Protein AF-A0A7W4CHF9-F1 (afdb_monomer)

Foldseek 3Di:
DDWDWDQALNDIDIDDDPDDPDVVVVVVVVVVVVVQVVCVVVVNHQPCVVCVPDPCNVVNLVSNCVVCVVDVFDFPQVVVVVVLVVCVVVDDPVVNVVSVCCCPPPPCVVRRSPGPVRDDDD

pLDDT: mean 89.21, std 7.34, range [53.88, 97.69]

Nearest PDB structures (foldseek):
  5uf7-assembly1_A  TM=2.284E-01  e=9.977E+00  Rattus norvegicus

Radius of gyration: 18.23 Å; Cα contacts (8 Å, |Δi|>4): 92; chains: 1; bounding box: 38×30×52 Å

Secondary structure (DSSP, 8-state):
--EEEEEETTEEEEEE-SS---HHHHHHHHHHHHHHHHHHHTT---HHHH-TT-TTHHHHHHHHHHH-TT-SS-BHHHHHHHHHHHHGGGS-HHHHHHHHHHIIIIIHHHHTTSBGGG----

Structure (mmCIF, N/CA/C/O backbone):
data_AF-A0A7W4CHF9-F1
#
_entry.id   AF-A0A7W4CHF9-F1
#
loop_
_atom_site.group_PDB
_atom_site.id
_atom_site.type_symbol
_atom_site.label_atom_id
_atom_site.label_alt_id
_atom_site.label_comp_id
_atom_site.label_asym_id
_atom_site.label_entity_id
_atom_site.label_seq_id
_atom_site.pdbx_PDB_ins_code
_atom_site.Cartn_x
_atom_site.Cartn_y
_atom_site.Cartn_z
_atom_site.occupancy
_atom_site.B_iso_or_equiv
_atom_site.auth_seq_id
_atom_site.auth_comp_id
_atom_site.auth_asym_id
_atom_site.auth_atom_id
_atom_site.pdbx_PDB_model_num
ATOM 1 N N . ARG A 1 1 ? -6.460 9.966 24.726 1.00 80.88 1 ARG A N 1
ATOM 2 C CA . ARG A 1 1 ? -6.355 9.879 23.245 1.00 80.88 1 ARG A CA 1
ATOM 3 C C . ARG A 1 1 ? -6.925 8.534 22.827 1.00 80.88 1 ARG A C 1
ATOM 5 O O . ARG A 1 1 ? -6.848 7.622 23.640 1.00 80.88 1 ARG A O 1
ATOM 12 N N . ILE A 1 2 ? -7.504 8.405 21.635 1.00 88.31 2 ILE A N 1
ATOM 13 C CA . ILE A 1 2 ? -8.049 7.116 21.171 1.00 88.31 2 ILE A CA 1
ATOM 14 C C . ILE A 1 2 ? -6.924 6.319 20.500 1.00 88.31 2 ILE A C 1
ATOM 16 O O . ILE A 1 2 ? -6.132 6.904 19.756 1.00 88.31 2 ILE A O 1
ATOM 20 N N . GLN A 1 3 ? -6.840 5.019 20.777 1.00 91.00 3 GLN A N 1
ATOM 21 C CA . GLN A 1 3 ? -5.891 4.094 20.156 1.00 91.00 3 GLN A CA 1
ATOM 22 C C . GLN A 1 3 ? -6.648 2.961 19.460 1.00 91.00 3 GLN A C 1
ATOM 24 O O . GLN A 1 3 ? -7.627 2.454 20.002 1.00 91.00 3 GLN A O 1
ATOM 29 N N . PHE A 1 4 ? -6.166 2.571 18.285 1.00 92.75 4 PHE A N 1
ATOM 30 C CA . PHE A 1 4 ? -6.547 1.345 17.592 1.00 92.75 4 PHE A CA 1
ATOM 31 C C . PHE A 1 4 ? -5.503 0.272 17.908 1.00 92.75 4 PHE A C 1
ATOM 33 O O . PHE A 1 4 ? -4.320 0.592 18.022 1.00 92.75 4 PHE A O 1
ATOM 40 N N . ASP A 1 5 ? -5.917 -0.981 18.070 1.00 93.56 5 ASP A N 1
ATOM 41 C CA . ASP A 1 5 ? -5.032 -2.107 18.387 1.00 93.56 5 ASP A CA 1
ATOM 42 C C . ASP A 1 5 ? -5.469 -3.317 17.552 1.00 93.56 5 ASP A C 1
ATOM 44 O O . ASP A 1 5 ? -6.425 -4.012 17.891 1.00 93.56 5 ASP A O 1
ATOM 48 N N . LEU A 1 6 ? -4.821 -3.493 16.400 1.00 93.25 6 LEU A N 1
ATOM 49 C CA . LEU A 1 6 ? -5.147 -4.506 15.396 1.00 93.25 6 LEU A CA 1
ATOM 50 C C . LEU A 1 6 ? -4.124 -5.647 15.455 1.00 93.25 6 LEU A C 1
ATOM 52 O O . LEU A 1 6 ? -2.944 -5.410 15.715 1.00 93.25 6 LEU A O 1
ATOM 56 N N . HIS A 1 7 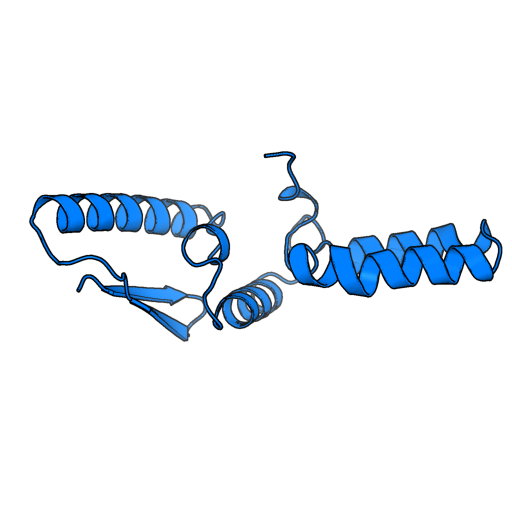? -4.549 -6.878 15.173 1.00 93.12 7 HIS A N 1
ATOM 57 C CA . HIS A 1 7 ? -3.649 -8.025 15.011 1.00 93.12 7 HIS A CA 1
ATOM 58 C C . HIS A 1 7 ? -3.788 -8.553 13.583 1.00 93.12 7 HIS A C 1
ATOM 60 O O . HIS A 1 7 ? -4.821 -9.104 13.215 1.00 93.12 7 HIS A O 1
ATOM 66 N N . LEU A 1 8 ? -2.758 -8.331 12.770 1.00 92.69 8 LEU A N 1
ATOM 67 C CA . LEU A 1 8 ? -2.751 -8.578 11.329 1.00 92.69 8 LEU A CA 1
ATOM 68 C C . LEU A 1 8 ? -1.517 -9.414 10.999 1.00 92.69 8 LEU A C 1
ATOM 70 O O . LEU A 1 8 ? -0.421 -9.107 11.459 1.00 92.69 8 LEU A O 1
ATOM 74 N N . TYR A 1 9 ? -1.695 -10.494 10.238 1.00 91.50 9 TYR A N 1
ATOM 75 C CA . TYR A 1 9 ? -0.602 -11.393 9.829 1.00 91.50 9 TYR A CA 1
ATOM 76 C C . TYR A 1 9 ? 0.261 -11.933 10.994 1.00 91.50 9 TYR A C 1
ATOM 78 O O . TYR A 1 9 ? 1.449 -12.186 10.835 1.00 91.50 9 TYR A O 1
ATOM 86 N N . GLY A 1 10 ? -0.334 -12.105 12.182 1.00 91.44 10 GLY A N 1
ATOM 87 C CA . GLY A 1 10 ? 0.373 -12.539 13.396 1.00 91.44 10 GLY A CA 1
ATOM 88 C C . GLY A 1 10 ? 1.127 -11.426 14.137 1.00 91.44 10 GLY A C 1
ATOM 89 O O . GLY A 1 10 ? 1.670 -11.679 15.209 1.00 91.44 10 GLY A O 1
ATOM 90 N N . GLN A 1 11 ? 1.124 -10.190 13.626 1.00 93.81 11 GLN A N 1
ATOM 91 C CA . GLN A 1 11 ? 1.790 -9.042 14.237 1.00 93.81 11 GLN A CA 1
ATOM 92 C C . GLN A 1 11 ? 0.795 -7.985 14.737 1.00 93.81 11 GLN A C 1
ATOM 94 O O . GLN A 1 11 ? -0.309 -7.817 14.219 1.00 93.81 11 GLN A O 1
ATOM 99 N N . ARG A 1 12 ? 1.189 -7.265 15.792 1.00 94.62 12 ARG A N 1
ATOM 100 C CA . ARG A 1 12 ? 0.357 -6.266 16.468 1.00 94.62 12 ARG A CA 1
ATOM 101 C C . ARG A 1 12 ? 0.594 -4.857 15.925 1.00 94.62 12 ARG A C 1
ATOM 103 O O . ARG A 1 12 ? 1.660 -4.272 16.114 1.00 94.62 12 ARG A O 1
ATOM 110 N N . PHE A 1 13 ? -0.448 -4.274 15.352 1.00 94.94 13 PHE A N 1
ATOM 111 C CA . PHE A 1 13 ? -0.492 -2.911 14.839 1.00 94.94 13 PHE A CA 1
ATOM 112 C C . PHE A 1 13 ? -1.328 -2.034 15.778 1.00 94.94 13 PHE A C 1
ATOM 114 O O . PHE A 1 13 ? -2.520 -1.817 15.568 1.00 94.94 13 PHE A O 1
ATOM 121 N N . ARG A 1 14 ? -0.696 -1.504 16.833 1.00 94.25 14 ARG A N 1
ATOM 122 C CA . ARG A 1 14 ? -1.287 -0.424 17.639 1.00 94.25 14 ARG A CA 1
ATOM 123 C C . ARG A 1 14 ? -0.989 0.934 17.003 1.00 94.25 14 ARG A C 1
ATOM 125 O O . ARG A 1 14 ? 0.175 1.212 16.716 1.00 94.25 14 ARG A O 1
ATOM 132 N N . GLU A 1 15 ? -2.003 1.779 16.841 1.00 93.44 15 GLU A N 1
ATOM 133 C CA . GLU A 1 15 ? -1.908 3.143 16.302 1.00 93.44 15 GLU A CA 1
ATOM 134 C C . GLU A 1 15 ? -2.649 4.165 17.168 1.00 93.44 15 GLU A C 1
ATOM 136 O O . GLU A 1 15 ? -3.658 3.858 17.803 1.00 93.44 15 GLU A O 1
ATOM 141 N N . GLY A 1 16 ? -2.132 5.394 17.227 1.00 88.38 16 GLY A N 1
ATOM 142 C CA . GLY A 1 16 ? -2.626 6.438 18.127 1.00 88.38 16 GLY A CA 1
ATOM 143 C C . GLY A 1 16 ? -3.196 7.645 17.392 1.00 88.38 16 GLY A C 1
ATOM 144 O O . GLY A 1 16 ? -2.493 8.316 16.642 1.00 88.38 16 GLY A O 1
ATOM 145 N N . THR A 1 17 ? -4.447 8.001 17.679 1.00 85.06 17 THR A N 1
ATOM 146 C CA . THR A 1 17 ? -5.035 9.250 17.174 1.00 85.06 17 THR A CA 1
ATOM 147 C C . THR A 1 17 ? -4.528 10.465 17.958 1.00 85.06 17 THR A C 1
ATOM 149 O O . THR A 1 17 ? -4.304 10.411 19.173 1.00 85.06 17 THR A O 1
ATOM 152 N N . LYS A 1 18 ? -4.419 11.616 17.282 1.00 84.19 18 LYS A N 1
ATOM 153 C CA . LYS A 1 18 ? -4.171 12.916 17.936 1.00 84.19 18 LYS A CA 1
ATOM 154 C C . LYS A 1 18 ? -5.408 13.459 18.677 1.00 84.19 18 LYS A C 1
ATOM 156 O O . LYS A 1 18 ? -5.285 14.400 19.454 1.00 84.19 18 LYS A O 1
ATOM 161 N N . GLN A 1 19 ? -6.588 12.870 18.463 1.00 83.88 19 GLN A N 1
ATOM 162 C CA . GLN A 1 19 ? -7.856 13.343 19.018 1.00 83.88 19 GLN A CA 1
ATOM 163 C C . GLN A 1 19 ? -7.992 13.063 20.527 1.00 83.88 19 GLN A C 1
ATOM 165 O O . GLN A 1 19 ? -7.549 12.032 21.053 1.00 83.88 19 GLN A O 1
ATOM 170 N N . MET A 1 20 ? -8.668 13.972 21.236 1.00 85.19 20 MET A N 1
ATOM 171 C CA . MET A 1 20 ? -9.153 13.699 22.591 1.00 85.19 20 MET A CA 1
ATOM 172 C C . MET A 1 20 ? -10.277 12.660 22.562 1.00 85.19 20 MET A C 1
ATOM 174 O O . MET A 1 20 ? -11.062 12.604 21.614 1.00 85.19 20 MET A O 1
ATOM 178 N N . ALA A 1 21 ? -10.368 11.859 23.625 1.00 86.81 21 ALA A N 1
ATOM 179 C CA . ALA A 1 21 ? -11.414 10.856 23.795 1.00 86.81 21 ALA A CA 1
ATOM 180 C C . ALA A 1 21 ? -12.712 11.519 24.292 1.00 86.81 21 ALA A C 1
ATOM 182 O O . ALA A 1 21 ? -13.062 11.427 25.463 1.00 86.81 21 ALA A O 1
ATOM 183 N N . THR A 1 22 ? -13.398 12.233 23.400 1.00 92.06 22 THR A N 1
ATOM 184 C CA . THR A 1 22 ? -14.774 12.701 23.629 1.00 92.06 22 THR A CA 1
ATOM 185 C C . THR A 1 22 ? -15.765 11.621 23.174 1.00 92.06 22 THR A C 1
ATOM 187 O O . THR A 1 22 ? -15.424 10.843 22.278 1.00 92.06 22 THR A O 1
ATOM 190 N N . PRO A 1 23 ? -17.006 11.574 23.696 1.00 91.88 23 PRO A N 1
ATOM 191 C CA . PRO A 1 23 ? -17.997 10.578 23.272 1.00 91.88 23 PRO A CA 1
ATOM 192 C C . PRO A 1 23 ? -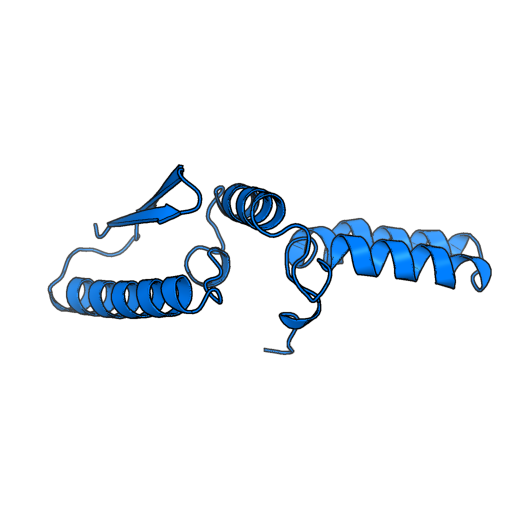18.252 10.565 21.754 1.00 91.88 23 PRO A C 1
A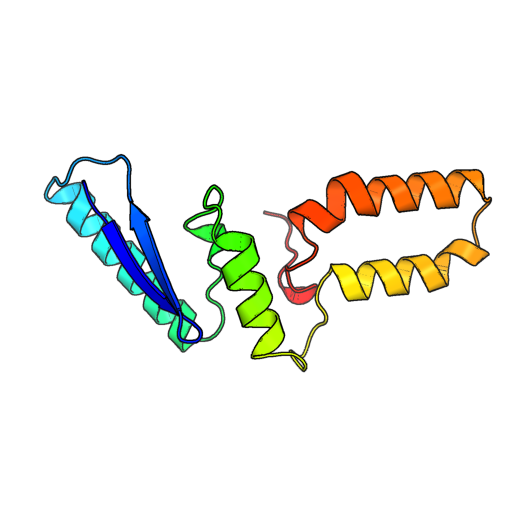TOM 194 O O . PRO A 1 23 ? -18.401 9.499 21.158 1.00 91.88 23 PRO A O 1
ATOM 197 N N . LYS A 1 24 ? -18.224 11.741 21.106 1.00 93.12 24 LYS A N 1
ATOM 198 C CA . LYS A 1 24 ? -18.344 11.883 19.644 1.00 93.12 24 LYS A CA 1
ATOM 199 C C . LYS A 1 24 ? -17.169 11.231 18.906 1.00 93.12 24 LYS A C 1
ATOM 201 O O . LYS A 1 24 ? -17.390 10.457 17.979 1.00 93.12 24 LYS A O 1
ATOM 206 N N . ASN A 1 25 ? -15.937 11.513 19.332 1.00 91.44 25 ASN A N 1
ATOM 207 C CA . ASN A 1 25 ? -14.732 10.982 18.689 1.00 91.44 25 ASN A CA 1
ATOM 208 C C . ASN A 1 25 ? -14.595 9.469 18.915 1.00 91.44 25 ASN A C 1
ATOM 210 O O . ASN A 1 25 ? -14.199 8.746 18.006 1.00 91.44 25 ASN A O 1
ATOM 214 N N . VAL A 1 26 ? -14.968 8.975 20.103 1.00 91.62 26 VAL A N 1
ATOM 215 C CA . VAL A 1 26 ? -14.995 7.536 20.413 1.00 91.62 26 VAL A CA 1
ATOM 216 C C . VAL A 1 26 ? -16.006 6.810 19.525 1.00 91.62 26 VAL A C 1
ATOM 218 O O . VAL A 1 26 ? -15.654 5.793 18.937 1.00 91.62 26 VAL A O 1
ATOM 221 N N . ARG A 1 27 ? -17.218 7.357 19.344 1.00 93.81 27 ARG A N 1
ATOM 222 C CA . ARG A 1 27 ? -18.220 6.786 18.428 1.00 93.81 27 ARG A CA 1
ATOM 223 C C . ARG A 1 27 ? -17.728 6.749 16.976 1.00 93.81 27 ARG A C 1
ATOM 225 O O . ARG A 1 27 ? -17.949 5.752 16.297 1.00 93.81 27 ARG A O 1
ATOM 232 N N . LEU A 1 28 ? -17.047 7.801 16.510 1.00 93.00 28 LEU A N 1
ATOM 233 C CA . LEU A 1 28 ? -16.447 7.818 15.172 1.00 93.00 28 LEU A CA 1
ATOM 234 C C . LEU A 1 28 ? -15.372 6.730 15.034 1.00 93.00 28 LEU A C 1
ATOM 236 O O . LEU A 1 28 ? -15.435 5.936 14.105 1.00 93.00 28 LEU A O 1
ATOM 240 N N . ALA A 1 29 ? -14.446 6.631 15.991 1.00 92.44 29 ALA A N 1
ATOM 241 C CA . ALA A 1 29 ? -13.403 5.607 15.978 1.00 92.44 29 ALA A CA 1
ATOM 242 C C . ALA A 1 29 ? -13.964 4.173 16.054 1.00 92.44 29 ALA A C 1
ATOM 244 O O . ALA A 1 29 ? -13.431 3.278 15.406 1.00 92.44 29 ALA A O 1
ATOM 245 N N . GLN A 1 30 ? -15.058 3.948 16.789 1.00 93.00 30 GLN A N 1
ATOM 246 C CA . GLN A 1 30 ? -15.773 2.666 16.799 1.00 93.00 30 GLN A CA 1
ATOM 247 C C . GLN A 1 30 ? -16.388 2.335 15.431 1.00 93.00 30 GLN A C 1
ATOM 249 O O . GLN A 1 30 ? -16.313 1.187 14.997 1.00 93.00 30 GLN A O 1
ATOM 254 N N . ALA A 1 31 ? -16.961 3.323 14.735 1.00 94.62 31 ALA A N 1
ATOM 255 C CA . ALA A 1 31 ? -17.475 3.137 13.379 1.00 94.62 31 ALA A CA 1
ATOM 256 C C . ALA A 1 31 ? -16.345 2.821 12.383 1.00 94.62 31 ALA A C 1
ATOM 258 O O . ALA A 1 31 ? -16.469 1.870 11.614 1.00 94.62 31 ALA A O 1
ATOM 259 N N . THR A 1 32 ? -15.217 3.537 12.462 1.00 94.44 32 THR A N 1
ATOM 260 C CA . THR A 1 32 ? -14.013 3.242 11.671 1.00 94.44 32 THR A CA 1
ATOM 261 C C . THR A 1 32 ? -13.495 1.828 11.945 1.00 94.44 32 THR A C 1
ATOM 263 O O . THR A 1 32 ? -13.273 1.078 11.005 1.00 94.44 32 THR A O 1
ATOM 266 N N . LEU A 1 33 ? -13.374 1.410 13.212 1.00 94.06 33 LEU A N 1
ATOM 267 C CA . LEU A 1 33 ? -12.939 0.051 13.563 1.00 94.06 33 LEU A CA 1
ATOM 268 C C . LEU A 1 33 ? -13.893 -1.027 13.019 1.00 94.06 33 LEU A C 1
ATOM 270 O O . LEU A 1 33 ? -13.443 -2.083 12.582 1.00 94.06 33 LEU A O 1
ATOM 274 N N . LYS A 1 34 ? -15.206 -0.762 13.006 1.00 95.62 34 LYS A N 1
ATOM 275 C CA . LYS A 1 34 ? -16.190 -1.667 12.396 1.00 95.62 34 LYS A CA 1
ATOM 276 C C . LYS A 1 34 ? -15.970 -1.809 10.883 1.00 95.62 34 LYS A C 1
ATOM 278 O O . LYS A 1 34 ? -16.085 -2.920 10.376 1.00 95.62 34 LYS A O 1
ATOM 283 N N . GLN A 1 35 ? -15.653 -0.716 10.187 1.00 95.69 35 GLN A N 1
ATOM 284 C CA . GLN A 1 35 ? -15.325 -0.741 8.760 1.00 95.69 35 GLN A CA 1
ATOM 285 C C . GLN A 1 35 ? -14.024 -1.519 8.501 1.00 95.69 35 GLN A C 1
ATOM 287 O O . GLN A 1 35 ? -14.037 -2.449 7.700 1.00 95.69 35 GLN A O 1
ATOM 292 N N . MET A 1 36 ? -12.955 -1.221 9.252 1.00 94.69 36 MET A N 1
ATOM 293 C CA . MET A 1 36 ? -11.676 -1.943 9.176 1.00 94.69 36 MET A CA 1
ATOM 294 C C . MET A 1 36 ? -11.877 -3.458 9.309 1.00 94.69 36 MET A C 1
ATOM 296 O O . MET A 1 36 ? -11.374 -4.215 8.488 1.00 94.69 36 MET A O 1
ATOM 300 N N . ASN A 1 37 ? -12.640 -3.909 10.313 1.00 93.56 37 ASN A N 1
ATOM 301 C CA . ASN A 1 37 ? -12.904 -5.336 10.524 1.00 93.56 37 ASN A CA 1
ATOM 302 C C . ASN A 1 37 ? -13.642 -5.973 9.335 1.00 93.56 37 ASN A C 1
ATOM 304 O O . ASN A 1 37 ? -13.239 -7.038 8.884 1.00 93.56 37 ASN A O 1
ATOM 308 N N . ALA A 1 38 ? -14.662 -5.307 8.783 1.00 93.75 38 ALA A N 1
ATOM 309 C CA . ALA A 1 38 ? -15.383 -5.818 7.616 1.00 93.75 38 ALA A CA 1
ATOM 310 C C . ALA A 1 38 ? -14.472 -5.951 6.379 1.00 93.75 38 ALA A C 1
ATOM 312 O O . ALA A 1 38 ? -14.554 -6.934 5.651 1.00 93.75 38 ALA A O 1
ATOM 313 N N . GLU A 1 39 ? -13.568 -4.997 6.156 1.00 90.62 39 GLU A N 1
ATOM 314 C CA . GLU A 1 39 ? -12.582 -5.066 5.070 1.00 90.62 39 GLU A CA 1
ATOM 315 C C . GLU A 1 39 ? -11.498 -6.130 5.321 1.00 90.62 39 GLU A C 1
ATOM 317 O O . GLU A 1 39 ? -10.978 -6.714 4.369 1.00 90.62 39 GLU A O 1
ATOM 322 N N . ILE A 1 40 ? -11.150 -6.405 6.586 1.00 90.94 40 ILE A N 1
ATOM 323 C CA . ILE A 1 40 ? -10.231 -7.492 6.963 1.00 90.94 40 ILE A CA 1
ATOM 324 C C . ILE A 1 40 ? -10.880 -8.844 6.647 1.00 90.94 40 ILE A C 1
ATOM 326 O O . ILE A 1 40 ? -10.241 -9.682 6.010 1.00 90.94 40 ILE A O 1
ATOM 330 N N . ASP A 1 41 ? -12.149 -9.027 7.025 1.00 88.88 41 ASP A N 1
ATOM 331 C CA . ASP A 1 41 ? -12.926 -10.243 6.759 1.00 88.88 41 ASP A CA 1
ATOM 332 C C . ASP A 1 41 ? -13.128 -10.477 5.248 1.00 88.88 41 ASP A C 1
ATOM 334 O O . ASP A 1 41 ? -13.059 -11.612 4.777 1.00 88.88 41 ASP A O 1
ATOM 338 N N . LEU A 1 42 ? -13.314 -9.403 4.469 1.00 86.31 42 LEU A N 1
ATOM 339 C CA . LEU A 1 42 ? -13.406 -9.442 3.001 1.00 86.31 42 LEU A CA 1
ATOM 340 C C . LEU A 1 42 ? -12.043 -9.572 2.291 1.00 86.31 42 LEU A C 1
ATOM 342 O O . LEU A 1 42 ? -12.003 -9.766 1.076 1.00 86.31 42 LEU A O 1
ATOM 346 N N . GLY A 1 43 ? -10.920 -9.457 3.008 1.00 82.69 43 GLY A N 1
ATOM 347 C CA . GLY A 1 43 ? -9.571 -9.502 2.426 1.00 82.69 43 GLY A CA 1
ATOM 348 C C . GLY A 1 43 ? -9.191 -8.281 1.572 1.00 82.69 43 GLY A C 1
ATOM 349 O O . GLY A 1 43 ? -8.213 -8.346 0.818 1.00 82.69 43 GLY A O 1
ATOM 350 N N . THR A 1 44 ? -9.945 -7.183 1.688 1.00 83.19 44 THR A N 1
ATOM 351 C CA . THR A 1 44 ? -9.750 -5.913 0.964 1.00 83.19 44 THR A CA 1
ATOM 352 C C . THR A 1 44 ? -9.081 -4.828 1.807 1.00 83.19 44 THR A C 1
ATOM 354 O O . THR A 1 44 ? -8.737 -3.781 1.271 1.00 83.19 44 THR A O 1
ATOM 357 N N . PHE A 1 45 ? -8.894 -5.047 3.112 1.00 90.00 45 PHE A N 1
ATOM 358 C CA . PHE A 1 45 ? -8.294 -4.063 4.015 1.00 90.00 45 PHE A CA 1
ATOM 359 C C . PHE A 1 45 ? -6.882 -3.653 3.588 1.00 90.00 45 PHE A C 1
ATOM 361 O O . PHE A 1 45 ? -5.985 -4.494 3.468 1.00 90.00 45 PHE A O 1
ATOM 368 N N . GLN A 1 46 ? -6.675 -2.342 3.458 1.00 87.44 46 GLN A N 1
ATOM 369 C CA . GLN A 1 46 ? -5.377 -1.735 3.197 1.00 87.44 46 GLN A CA 1
ATOM 370 C C . GLN A 1 46 ? -4.996 -0.785 4.338 1.00 87.44 46 GLN A C 1
ATOM 372 O O . GLN A 1 46 ? -5.657 0.212 4.622 1.00 87.44 46 GLN A O 1
ATOM 377 N N . TYR A 1 47 ? -3.896 -1.099 5.025 1.00 91.94 47 TYR A N 1
ATOM 378 C CA . TYR A 1 47 ? -3.476 -0.376 6.231 1.00 91.94 47 TYR A CA 1
ATOM 379 C C . TYR A 1 47 ? -3.123 1.097 5.967 1.00 91.94 47 TYR A C 1
ATOM 381 O O . TYR A 1 47 ? -3.348 1.958 6.825 1.00 91.94 47 TYR A O 1
ATOM 389 N N . ARG A 1 48 ? -2.593 1.385 4.770 1.00 89.00 48 ARG A N 1
ATOM 390 C CA . ARG A 1 48 ? -2.198 2.732 4.339 1.00 89.00 48 ARG A CA 1
ATOM 391 C C . ARG A 1 48 ? -3.382 3.699 4.255 1.00 89.00 48 ARG A C 1
ATOM 393 O O . ARG A 1 48 ? -3.195 4.877 4.523 1.00 89.00 48 ARG A O 1
ATOM 400 N N . ASP A 1 49 ? -4.591 3.213 3.988 1.00 87.38 49 ASP A N 1
ATOM 401 C CA . ASP A 1 49 ? -5.776 4.059 3.787 1.00 87.38 49 ASP A CA 1
ATOM 402 C C . ASP A 1 49 ? -6.232 4.704 5.109 1.00 87.38 49 ASP A C 1
ATOM 404 O O . ASP A 1 49 ? -6.686 5.849 5.150 1.00 87.38 49 ASP A O 1
ATOM 408 N N . TYR A 1 50 ? -6.031 3.995 6.223 1.00 91.19 50 TYR A N 1
ATOM 409 C CA . TYR A 1 50 ? -6.353 4.465 7.573 1.00 91.19 50 TYR A CA 1
ATOM 410 C C . TYR A 1 50 ? -5.173 5.129 8.286 1.00 91.19 50 TYR A C 1
ATOM 412 O O . TYR A 1 50 ? -5.362 6.040 9.098 1.00 91.19 50 TYR A O 1
ATOM 420 N N . PHE A 1 51 ? -3.950 4.667 8.012 1.00 91.38 51 PHE A N 1
ATOM 421 C CA . PHE A 1 51 ? -2.735 5.106 8.698 1.00 91.38 51 PHE A CA 1
ATOM 422 C C . PHE A 1 51 ? -1.610 5.492 7.714 1.00 91.38 51 PHE A C 1
ATOM 424 O O . PHE A 1 51 ? -0.487 5.008 7.866 1.00 91.38 51 PHE A O 1
ATOM 431 N N . PRO A 1 52 ? -1.847 6.410 6.752 1.00 86.75 52 PRO A N 1
ATOM 432 C CA . PRO A 1 52 ? -0.925 6.671 5.634 1.00 86.75 52 PRO A CA 1
ATOM 433 C C . PRO A 1 52 ? 0.447 7.203 6.065 1.00 86.75 52 PRO A C 1
ATOM 435 O O . PRO A 1 52 ? 1.429 7.060 5.351 1.00 86.75 52 PRO A O 1
ATOM 438 N N . ASN A 1 53 ? 0.526 7.809 7.252 1.00 86.88 53 ASN A N 1
ATOM 439 C CA . ASN A 1 53 ? 1.761 8.351 7.822 1.00 86.88 53 ASN A CA 1
ATOM 440 C C . ASN A 1 53 ? 2.414 7.409 8.858 1.00 86.88 53 ASN A C 1
ATOM 442 O O . ASN A 1 53 ? 3.295 7.837 9.608 1.00 86.88 53 ASN A O 1
ATOM 446 N N . SER A 1 54 ? 1.953 6.158 8.983 1.00 90.25 54 SER A N 1
ATOM 447 C CA . SER A 1 54 ? 2.550 5.194 9.912 1.00 90.25 54 SER A CA 1
ATOM 448 C C . SER A 1 54 ? 3.784 4.535 9.305 1.00 90.25 54 SER A C 1
ATOM 450 O O . SER A 1 54 ? 3.741 3.983 8.212 1.00 90.25 54 SER A O 1
ATOM 452 N N . LYS A 1 55 ? 4.861 4.454 10.094 1.00 89.75 55 LYS A N 1
ATOM 453 C CA . LYS A 1 55 ? 6.067 3.671 9.763 1.00 89.75 55 LYS A CA 1
ATOM 454 C C . LYS A 1 55 ? 5.816 2.154 9.665 1.00 89.75 55 LYS A C 1
ATOM 456 O O . LYS A 1 55 ? 6.756 1.400 9.449 1.00 89.75 55 LYS A O 1
ATOM 461 N N . LYS A 1 56 ? 4.583 1.692 9.907 1.00 92.44 56 LYS A N 1
ATOM 462 C CA . LYS A 1 56 ? 4.178 0.285 9.794 1.00 92.44 56 LYS A CA 1
ATOM 463 C C . LYS A 1 56 ? 3.482 -0.048 8.468 1.00 92.44 56 LYS A C 1
ATOM 465 O O . LYS A 1 56 ? 3.078 -1.194 8.310 1.00 92.44 56 LYS A O 1
ATOM 470 N N . VAL A 1 57 ? 3.339 0.905 7.539 1.00 88.94 57 VAL A N 1
ATOM 471 C CA . VAL A 1 57 ? 2.790 0.638 6.194 1.00 88.94 57 VAL A CA 1
ATOM 472 C C . VAL A 1 57 ? 3.636 -0.420 5.478 1.00 88.94 57 VAL A C 1
ATOM 474 O O . VAL A 1 57 ? 3.128 -1.508 5.220 1.00 88.94 57 VAL A O 1
ATOM 477 N N . ASP A 1 58 ? 4.942 -0.187 5.325 1.00 86.56 58 ASP A N 1
ATOM 478 C CA . ASP A 1 58 ? 5.893 -1.121 4.696 1.00 86.56 58 ASP A CA 1
ATOM 479 C C . ASP A 1 58 ? 5.882 -2.519 5.354 1.00 86.56 58 ASP A C 1
ATOM 481 O O . ASP A 1 58 ? 6.045 -3.557 4.706 1.00 86.56 58 ASP A O 1
ATOM 485 N N . LEU A 1 59 ? 5.666 -2.557 6.673 1.00 91.44 59 LEU A N 1
ATOM 486 C CA . LEU A 1 59 ? 5.568 -3.789 7.456 1.00 91.44 59 LEU A CA 1
ATOM 487 C C . LEU A 1 59 ? 4.273 -4.557 7.156 1.00 91.44 59 LEU A C 1
ATOM 489 O O . LEU A 1 59 ? 4.308 -5.766 6.954 1.00 91.44 59 LEU A O 1
ATOM 493 N N . PHE A 1 60 ? 3.128 -3.874 7.109 1.00 92.06 60 PHE A N 1
ATOM 494 C CA . PHE A 1 60 ? 1.863 -4.494 6.710 1.00 92.06 60 PHE A CA 1
ATOM 495 C C . PHE A 1 60 ? 1.942 -5.036 5.277 1.00 92.06 60 PHE A C 1
ATOM 497 O O . PHE A 1 60 ? 1.514 -6.157 5.013 1.00 92.06 60 PHE A O 1
ATOM 504 N N . GLU A 1 61 ? 2.524 -4.258 4.371 1.00 87.06 61 GLU A N 1
ATOM 505 C CA . GLU A 1 61 ? 2.658 -4.584 2.953 1.00 87.06 61 GLU A CA 1
ATOM 506 C C . GLU A 1 61 ? 3.570 -5.790 2.698 1.00 87.06 61 GLU A C 1
ATOM 508 O O . GLU A 1 61 ? 3.203 -6.705 1.958 1.00 87.06 61 GLU A O 1
ATOM 513 N N . SER A 1 62 ? 4.731 -5.845 3.355 1.00 86.81 62 SER A N 1
ATOM 514 C CA . SER A 1 62 ? 5.639 -6.997 3.267 1.00 86.81 62 SER A CA 1
ATOM 515 C C . SER A 1 62 ? 5.008 -8.282 3.819 1.00 86.81 62 SER A C 1
ATOM 517 O O . SER A 1 62 ? 5.119 -9.335 3.189 1.00 86.81 62 SER A O 1
ATOM 519 N N . LEU A 1 63 ? 4.269 -8.201 4.931 1.00 91.06 63 LEU A N 1
ATOM 520 C CA . LEU A 1 63 ? 3.513 -9.333 5.483 1.00 91.06 63 LEU A CA 1
ATOM 521 C C . LEU A 1 63 ? 2.340 -9.760 4.582 1.00 91.06 63 LEU A C 1
ATOM 523 O O . LEU A 1 63 ? 2.098 -10.957 4.417 1.00 91.06 63 LEU A O 1
ATOM 527 N N . GLN A 1 64 ? 1.633 -8.808 3.961 1.00 87.06 64 GLN A N 1
ATOM 528 C CA . GLN A 1 64 ? 0.579 -9.090 2.982 1.00 87.06 64 GLN A CA 1
ATOM 529 C C . GLN A 1 64 ? 1.153 -9.845 1.774 1.00 87.06 64 GLN A C 1
ATOM 531 O O . GLN A 1 64 ? 0.598 -10.873 1.382 1.00 87.06 64 GLN A O 1
ATOM 536 N N . ARG A 1 65 ? 2.291 -9.386 1.235 1.00 83.06 65 ARG A N 1
ATOM 537 C CA . ARG A 1 65 ? 3.013 -10.041 0.133 1.00 83.06 65 ARG A CA 1
ATOM 538 C C . ARG A 1 65 ? 3.501 -11.442 0.505 1.00 83.06 65 ARG A C 1
ATOM 540 O O . ARG A 1 65 ? 3.381 -12.352 -0.306 1.00 83.06 65 ARG A O 1
ATOM 547 N N . GLN A 1 66 ? 4.001 -11.635 1.727 1.00 86.44 66 GLN A N 1
ATOM 548 C CA . GLN A 1 66 ? 4.427 -12.953 2.209 1.00 86.44 66 GLN A CA 1
ATOM 549 C C . GLN A 1 66 ? 3.250 -13.930 2.360 1.00 86.44 66 GLN A C 1
ATOM 551 O O . GLN A 1 66 ? 3.402 -15.113 2.065 1.00 86.44 66 GLN A O 1
ATOM 556 N N . LYS A 1 67 ? 2.085 -13.461 2.828 1.00 84.88 67 LYS A N 1
ATOM 557 C CA . LYS A 1 67 ? 0.907 -14.320 3.031 1.00 84.88 67 LYS A CA 1
ATOM 558 C C . LYS A 1 67 ? 0.159 -14.637 1.732 1.00 84.88 67 LYS A C 1
ATOM 560 O O . LYS A 1 67 ? -0.441 -15.704 1.632 1.00 84.88 67 LYS A O 1
ATOM 565 N N . TYR A 1 68 ? 0.183 -13.725 0.763 1.00 80.31 68 TYR A N 1
ATOM 566 C CA . TYR A 1 68 ? -0.511 -13.864 -0.518 1.00 80.31 68 TYR A CA 1
ATOM 567 C C . TYR A 1 68 ? 0.457 -13.641 -1.694 1.00 80.31 68 TYR A C 1
ATOM 569 O O . TYR A 1 68 ? 0.312 -12.652 -2.415 1.00 80.31 68 TYR A O 1
ATOM 577 N N . PRO A 1 69 ? 1.448 -14.534 -1.901 1.00 70.62 69 PRO A N 1
ATOM 578 C CA . PRO A 1 69 ? 2.385 -14.419 -3.018 1.00 70.62 69 PRO A CA 1
ATOM 579 C C . PRO A 1 69 ? 1.673 -14.585 -4.369 1.00 70.62 69 PRO A C 1
ATOM 581 O O . PRO A 1 69 ? 1.954 -13.846 -5.307 1.00 70.62 69 PRO A O 1
ATOM 584 N N . ASP A 1 70 ? 0.684 -15.481 -4.428 1.00 64.69 70 ASP A N 1
ATOM 585 C CA . ASP A 1 70 ? -0.092 -15.820 -5.627 1.00 64.69 70 ASP A CA 1
ATOM 586 C C . ASP A 1 70 ? -1.394 -14.997 -5.744 1.00 64.69 70 ASP A C 1
ATOM 588 O O . ASP A 1 70 ? -2.410 -15.478 -6.254 1.00 64.69 70 ASP A O 1
ATOM 592 N N . ARG A 1 71 ? -1.418 -13.760 -5.216 1.00 68.50 71 ARG A N 1
ATOM 593 C CA . ARG A 1 71 ? -2.587 -12.868 -5.349 1.00 68.50 71 ARG A CA 1
ATOM 594 C C . ARG A 1 71 ? -2.843 -12.659 -6.853 1.00 68.50 71 ARG A C 1
ATOM 596 O O . ARG A 1 71 ? -1.909 -12.429 -7.613 1.00 68.50 71 ARG A O 1
ATOM 603 N N . LEU A 1 72 ? -4.108 -12.765 -7.283 1.00 64.50 72 LEU A N 1
ATOM 604 C CA . LEU A 1 72 ? -4.501 -12.906 -8.703 1.00 64.50 72 LEU A CA 1
ATOM 605 C C . LEU A 1 72 ? -3.958 -11.798 -9.633 1.00 64.50 72 LEU A C 1
ATOM 607 O O . LEU A 1 72 ? -3.855 -11.986 -10.844 1.00 64.50 72 LEU A O 1
ATOM 611 N N . TYR A 1 73 ? -3.626 -10.645 -9.056 1.00 73.94 73 TYR A N 1
ATOM 612 C CA . TYR A 1 73 ? -2.985 -9.523 -9.722 1.00 73.94 73 TYR A CA 1
ATOM 613 C C . TYR A 1 73 ? -1.602 -9.294 -9.103 1.00 73.94 73 TYR A C 1
ATOM 615 O O . TYR A 1 73 ? -1.484 -9.343 -7.877 1.00 73.94 73 TYR A O 1
ATOM 623 N N . PRO A 1 74 ? -0.565 -9.006 -9.908 1.00 82.50 74 PRO A N 1
ATOM 624 C CA . PRO A 1 74 ? 0.759 -8.702 -9.385 1.00 82.50 74 PRO A CA 1
ATOM 625 C C . PRO A 1 74 ? 0.761 -7.383 -8.602 1.00 82.50 74 PRO A C 1
ATOM 627 O O . PRO A 1 74 ? -0.059 -6.485 -8.837 1.00 82.50 74 PRO A O 1
ATOM 630 N N . PHE A 1 75 ? 1.748 -7.236 -7.721 1.00 84.81 75 PHE A N 1
ATOM 631 C CA . PHE A 1 75 ? 2.109 -5.937 -7.165 1.00 84.81 75 PHE A CA 1
ATOM 632 C C . PHE A 1 75 ? 2.632 -5.010 -8.270 1.00 84.81 75 PHE A C 1
ATOM 634 O O . PHE A 1 75 ? 3.231 -5.453 -9.258 1.00 84.81 75 PHE A O 1
ATOM 641 N N . PHE A 1 76 ? 2.402 -3.706 -8.113 1.00 89.94 76 PHE A N 1
ATOM 642 C CA . PHE A 1 76 ? 2.796 -2.708 -9.104 1.00 89.94 76 PHE A CA 1
ATOM 643 C C . PHE A 1 76 ? 4.304 -2.723 -9.365 1.00 89.94 76 PHE A C 1
ATOM 645 O O . PHE A 1 76 ? 4.715 -2.539 -10.507 1.00 89.94 76 PHE A O 1
ATOM 652 N N . ASN A 1 77 ? 5.140 -2.977 -8.350 1.00 89.00 77 ASN A N 1
ATOM 653 C CA . ASN A 1 77 ? 6.589 -3.078 -8.538 1.00 89.00 77 ASN A CA 1
ATOM 654 C C . ASN A 1 77 ? 6.981 -4.197 -9.516 1.00 89.00 77 ASN A C 1
ATOM 656 O O . ASN A 1 77 ? 7.746 -3.946 -10.448 1.00 89.00 77 ASN A O 1
ATOM 660 N N . ASP A 1 78 ? 6.438 -5.398 -9.354 1.00 87.75 78 ASP A N 1
ATOM 661 C CA . ASP A 1 78 ? 6.737 -6.549 -10.204 1.00 87.75 78 ASP A CA 1
ATOM 662 C C . ASP A 1 78 ? 6.229 -6.312 -11.633 1.00 87.75 78 ASP A C 1
ATOM 664 O O . ASP A 1 78 ? 6.956 -6.533 -12.606 1.00 87.75 78 ASP A O 1
ATOM 668 N N . PHE A 1 79 ? 5.008 -5.785 -11.764 1.00 91.50 79 PHE A N 1
ATOM 669 C CA . PHE A 1 79 ? 4.412 -5.434 -13.052 1.00 91.50 79 PHE A CA 1
ATOM 670 C C . PHE A 1 79 ? 5.201 -4.340 -13.783 1.00 91.50 79 PHE A C 1
ATOM 672 O O . PHE A 1 79 ? 5.549 -4.504 -14.953 1.00 91.50 79 PHE A O 1
ATOM 679 N N . ALA A 1 80 ? 5.519 -3.237 -13.103 1.00 94.31 80 ALA A N 1
ATOM 680 C CA . ALA A 1 80 ? 6.184 -2.085 -13.699 1.00 94.31 80 AL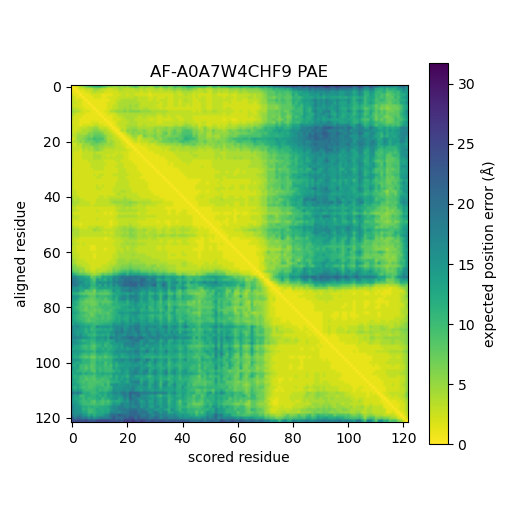A A CA 1
ATOM 681 C C . ALA A 1 80 ? 7.634 -2.395 -14.101 1.00 94.31 80 ALA A C 1
ATOM 683 O O . ALA A 1 80 ? 8.075 -1.957 -15.164 1.00 94.31 80 ALA A O 1
ATOM 684 N N . ASN A 1 81 ? 8.359 -3.200 -13.313 1.00 94.25 81 ASN A N 1
ATOM 685 C CA . ASN A 1 81 ? 9.687 -3.682 -13.699 1.00 94.25 81 ASN A CA 1
ATOM 686 C C . ASN A 1 81 ? 9.612 -4.597 -14.934 1.00 94.25 81 ASN A C 1
ATOM 688 O O . ASN A 1 81 ? 10.360 -4.385 -15.886 1.00 94.25 81 ASN A O 1
ATOM 692 N N . GLN A 1 82 ? 8.680 -5.557 -14.979 1.00 93.88 82 GLN A N 1
ATOM 693 C CA . GLN A 1 82 ? 8.499 -6.404 -16.167 1.00 93.88 82 GLN A CA 1
ATOM 694 C C . GLN A 1 82 ? 8.081 -5.605 -17.409 1.00 93.88 82 GLN A C 1
ATOM 696 O O . GLN A 1 82 ? 8.547 -5.894 -18.510 1.00 93.88 82 GLN A O 1
ATOM 701 N N . TRP A 1 83 ? 7.214 -4.604 -17.255 1.00 95.81 83 TRP A N 1
ATOM 702 C CA . TRP A 1 83 ? 6.822 -3.704 -18.339 1.00 95.81 83 TRP A CA 1
ATOM 703 C C . TRP A 1 83 ? 8.017 -2.892 -18.854 1.00 95.81 83 TRP A C 1
ATOM 705 O O . TRP A 1 83 ? 8.252 -2.864 -20.062 1.00 95.81 83 TRP A O 1
ATOM 715 N N . TYR A 1 84 ? 8.817 -2.311 -17.954 1.00 96.81 84 TYR A N 1
ATOM 716 C CA . TYR A 1 84 ? 10.033 -1.576 -18.305 1.00 96.81 84 TYR A CA 1
ATOM 717 C C . TYR A 1 84 ? 11.021 -2.457 -19.082 1.00 96.81 84 TYR A C 1
ATOM 719 O O . TYR A 1 84 ? 11.494 -2.062 -20.145 1.00 96.81 84 TYR A O 1
ATOM 727 N N . GLU A 1 85 ? 11.278 -3.680 -18.609 1.00 97.00 85 GLU A N 1
ATOM 728 C CA . GLU A 1 85 ? 12.180 -4.628 -19.272 1.00 97.00 85 GLU A CA 1
ATOM 729 C C . GLU A 1 85 ? 11.712 -5.012 -20.685 1.00 97.00 85 GLU A C 1
ATOM 731 O O . GLU A 1 85 ? 12.540 -5.158 -21.584 1.00 97.00 85 GLU A O 1
ATOM 736 N N . ARG A 1 86 ? 10.394 -5.112 -20.911 1.00 96.31 86 ARG A N 1
ATOM 737 C CA . ARG A 1 86 ? 9.808 -5.364 -22.241 1.00 96.31 86 ARG A CA 1
ATOM 738 C C . ARG A 1 86 ? 9.881 -4.142 -23.161 1.00 96.31 86 ARG A C 1
ATOM 740 O O . ARG A 1 86 ? 10.022 -4.309 -24.368 1.00 96.31 86 ARG A O 1
ATOM 747 N N . GLN A 1 87 ? 9.763 -2.928 -22.621 1.00 96.75 87 GLN A N 1
ATOM 748 C CA . GLN A 1 87 ? 9.694 -1.699 -23.421 1.00 96.75 87 GLN A CA 1
ATOM 749 C C . GLN A 1 87 ? 11.048 -1.029 -23.673 1.00 96.75 87 GLN A C 1
ATOM 751 O O . GLN A 1 87 ? 11.206 -0.373 -24.701 1.00 96.75 87 GLN A O 1
ATOM 756 N N . LYS A 1 88 ? 12.051 -1.214 -22.802 1.00 94.88 88 LYS A N 1
ATOM 757 C CA . LYS A 1 88 ? 13.346 -0.516 -22.907 1.00 94.88 88 LYS A CA 1
ATOM 758 C C . LYS A 1 88 ? 14.066 -0.734 -24.242 1.00 94.88 88 LYS A C 1
ATOM 760 O O . LYS A 1 88 ? 14.728 0.182 -24.720 1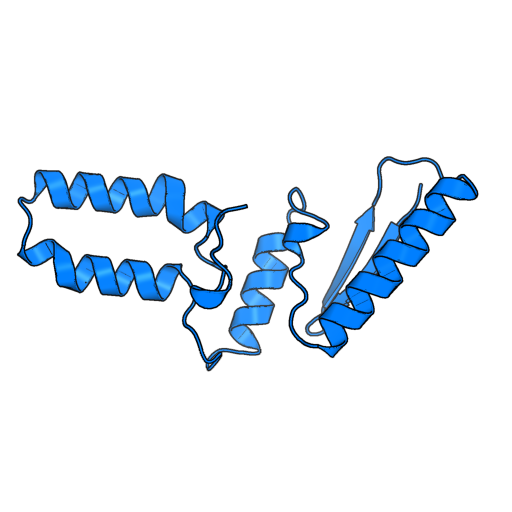.00 94.88 88 LYS A O 1
ATOM 765 N N . GLY A 1 89 ? 13.893 -1.898 -24.875 1.00 94.62 89 GLY A N 1
ATOM 766 C CA . GLY A 1 89 ? 14.459 -2.197 -26.198 1.00 94.62 89 GLY A CA 1
ATOM 767 C C . GLY A 1 89 ? 13.949 -1.276 -27.315 1.00 94.62 89 GLY A C 1
ATOM 768 O O . GLY A 1 89 ? 14.663 -1.043 -28.285 1.00 94.62 89 GLY A O 1
ATOM 769 N N . ASN A 1 90 ? 12.764 -0.683 -27.145 1.00 96.25 90 ASN A N 1
ATOM 770 C CA . ASN A 1 90 ? 12.160 0.262 -28.088 1.00 96.25 90 ASN A CA 1
ATOM 771 C C . ASN A 1 90 ? 12.674 1.705 -27.898 1.00 96.25 90 ASN A C 1
ATOM 773 O O . ASN A 1 90 ? 12.256 2.615 -28.616 1.00 96.25 90 ASN A O 1
ATOM 777 N N . TRP A 1 91 ? 13.538 1.950 -26.907 1.00 97.69 91 TRP A N 1
ATOM 778 C CA . TRP A 1 91 ? 13.905 3.288 -26.444 1.00 97.69 91 TRP A CA 1
ATOM 779 C C . TRP A 1 91 ? 15.404 3.568 -26.557 1.00 97.69 91 TRP A C 1
ATOM 781 O O . TRP A 1 91 ? 16.247 2.710 -26.299 1.00 97.69 91 TRP A O 1
ATOM 791 N N . LYS A 1 92 ? 15.752 4.829 -26.843 1.00 96.88 92 LYS A N 1
ATOM 792 C CA . LYS A 1 92 ? 17.132 5.324 -26.710 1.00 96.88 92 LYS A CA 1
ATOM 793 C C . LYS A 1 92 ? 17.572 5.258 -25.243 1.00 96.88 92 LYS A C 1
ATOM 795 O O . LYS A 1 92 ? 16.781 5.576 -24.358 1.00 96.88 92 LYS A O 1
ATOM 800 N N . SER A 1 93 ? 18.846 4.941 -25.000 1.00 95.25 93 SER A N 1
ATOM 801 C CA . SER A 1 93 ? 19.437 4.799 -23.653 1.00 95.25 93 SER A CA 1
ATOM 802 C C . SER A 1 93 ? 19.121 5.971 -22.703 1.00 95.25 93 SER A C 1
ATOM 804 O O . SER A 1 93 ? 18.732 5.755 -21.557 1.00 95.25 93 SER A O 1
ATOM 806 N N . SER A 1 94 ? 19.156 7.217 -23.192 1.00 95.44 94 SER A N 1
ATOM 807 C CA . SER A 1 94 ? 18.785 8.392 -22.390 1.00 95.44 94 SER A CA 1
ATOM 808 C C . SER A 1 94 ? 17.330 8.366 -21.901 1.00 95.44 94 SER A C 1
ATOM 810 O O . SER A 1 94 ? 17.069 8.705 -20.751 1.00 95.44 94 SER A O 1
ATOM 812 N N . TYR A 1 95 ? 16.383 7.925 -22.734 1.00 97.25 95 TYR A N 1
ATOM 813 C CA . TYR A 1 95 ? 14.974 7.819 -22.348 1.00 97.25 95 TYR A CA 1
ATOM 814 C C . TYR A 1 95 ? 14.714 6.615 -21.434 1.00 97.25 95 TYR A C 1
ATOM 816 O O . TYR A 1 95 ? 13.924 6.734 -20.502 1.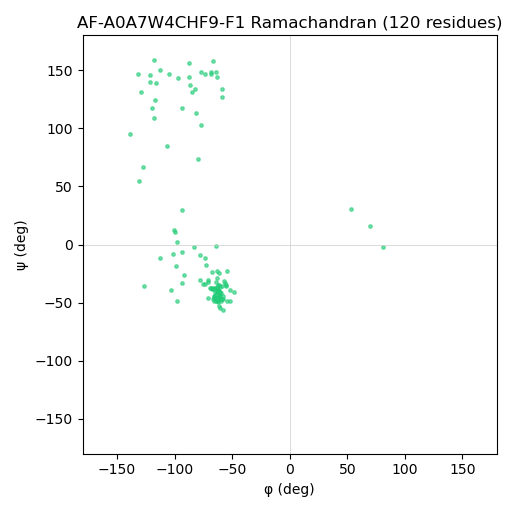00 97.25 95 TYR A O 1
ATOM 824 N N . GLN A 1 96 ? 15.437 5.501 -21.618 1.00 97.19 96 GLN A N 1
ATOM 825 C CA . GLN A 1 96 ? 15.427 4.385 -20.660 1.00 97.19 96 GLN A CA 1
ATOM 826 C C . GLN A 1 96 ? 15.785 4.883 -19.248 1.00 97.19 96 GLN A C 1
ATOM 828 O O . GLN A 1 96 ? 15.040 4.635 -18.303 1.00 97.19 96 GLN A O 1
ATOM 833 N N . GLY A 1 97 ? 16.863 5.669 -19.123 1.00 96.06 97 GLY A N 1
ATOM 834 C CA . GLY A 1 97 ? 17.275 6.285 -17.858 1.00 96.06 97 GLY A CA 1
ATOM 835 C C . GLY A 1 97 ? 16.220 7.219 -17.251 1.00 96.06 97 GLY A C 1
ATOM 836 O O . GLY A 1 97 ? 15.975 7.149 -16.048 1.00 96.06 97 GLY A O 1
ATOM 837 N N . VAL A 1 98 ? 15.549 8.041 -18.068 1.00 97.38 98 VAL A N 1
ATOM 838 C CA . VAL A 1 98 ? 14.440 8.904 -17.612 1.00 97.38 98 VAL A CA 1
ATOM 839 C C . VAL A 1 98 ? 13.286 8.067 -17.058 1.00 97.38 98 VAL A C 1
ATOM 841 O O . VAL A 1 98 ? 12.892 8.273 -15.913 1.00 97.38 98 VAL A O 1
ATOM 844 N N . VAL A 1 99 ? 12.780 7.089 -17.820 1.00 96.94 99 VAL A N 1
ATOM 845 C CA . VAL A 1 99 ? 11.656 6.241 -17.381 1.00 96.94 99 VAL A CA 1
ATOM 846 C C . VAL A 1 99 ? 12.025 5.440 -16.130 1.00 96.94 99 VAL A C 1
ATOM 848 O O . VAL A 1 99 ? 11.215 5.340 -15.209 1.00 96.94 99 VAL A O 1
ATOM 851 N N . ARG A 1 100 ? 13.255 4.913 -16.051 1.00 96.94 100 ARG A N 1
ATOM 852 C CA . ARG A 1 100 ? 13.748 4.199 -14.866 1.00 96.94 100 ARG A CA 1
ATOM 853 C C . ARG A 1 100 ? 13.760 5.098 -13.632 1.00 96.94 100 ARG A C 1
ATOM 855 O O . ARG A 1 100 ? 13.240 4.697 -12.595 1.00 96.94 100 ARG A O 1
ATOM 862 N N . ASN A 1 101 ? 14.281 6.318 -13.763 1.00 97.06 101 ASN A N 1
ATOM 863 C CA . ASN A 1 101 ? 14.313 7.292 -12.678 1.00 97.06 101 ASN A CA 1
ATOM 864 C C . ASN A 1 101 ? 12.889 7.659 -12.215 1.00 97.06 101 ASN A C 1
ATOM 866 O O . ASN A 1 101 ? 12.623 7.632 -11.013 1.00 97.06 101 ASN A O 1
ATOM 870 N N . THR A 1 102 ? 11.957 7.896 -13.151 1.00 96.50 102 THR A N 1
ATOM 871 C CA . THR A 1 102 ? 10.537 8.138 -12.842 1.00 96.50 102 THR A CA 1
ATOM 872 C C . THR A 1 102 ? 9.913 6.979 -12.062 1.00 96.50 102 THR A C 1
ATOM 874 O O . THR A 1 102 ? 9.223 7.205 -11.066 1.00 96.50 102 THR A O 1
ATOM 877 N N . LEU A 1 103 ? 10.177 5.735 -12.474 1.00 95.94 103 LEU A N 1
ATOM 878 C CA . LEU A 1 103 ? 9.710 4.553 -11.755 1.00 95.94 103 LEU A CA 1
ATOM 879 C C . LEU A 1 103 ? 10.280 4.517 -10.330 1.00 95.94 103 LEU A C 1
ATOM 881 O O . LEU A 1 103 ? 9.510 4.468 -9.377 1.00 95.94 103 LEU A O 1
ATOM 885 N N . GLU A 1 104 ? 11.601 4.588 -10.174 1.00 94.31 104 GLU A N 1
ATOM 886 C CA . GLU A 1 104 ? 12.282 4.410 -8.884 1.00 94.31 104 GLU A CA 1
ATOM 887 C C . GLU A 1 104 ? 11.997 5.512 -7.858 1.00 94.31 104 GLU A C 1
ATOM 889 O O . GLU A 1 104 ? 11.860 5.199 -6.678 1.00 94.31 104 GLU A O 1
ATOM 894 N N . HIS A 1 105 ? 11.873 6.774 -8.279 1.00 92.88 105 HIS A N 1
ATOM 895 C CA . HIS A 1 105 ? 11.758 7.909 -7.350 1.00 92.88 105 HIS A CA 1
ATOM 896 C C . HIS A 1 105 ? 10.322 8.391 -7.116 1.00 92.88 105 HIS A C 1
ATOM 898 O O . HIS A 1 105 ? 10.081 9.070 -6.121 1.00 92.88 105 HIS A O 1
ATOM 904 N N . TYR A 1 106 ? 9.369 8.052 -7.996 1.00 92.00 106 TYR A N 1
ATOM 905 C CA . TYR A 1 106 ? 8.001 8.590 -7.928 1.00 92.00 106 TYR A CA 1
ATOM 906 C C . TYR A 1 106 ? 6.909 7.518 -7.924 1.00 92.00 106 TYR A C 1
ATOM 908 O O . TYR A 1 106 ? 5.897 7.698 -7.256 1.00 92.00 106 TYR A O 1
ATOM 916 N N . LEU A 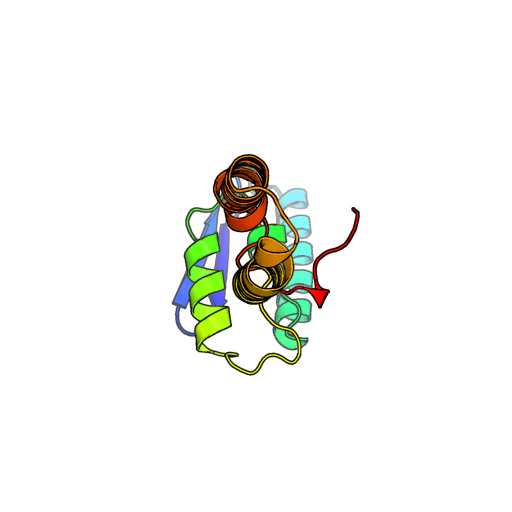1 107 ? 7.077 6.407 -8.649 1.00 92.25 107 LEU A N 1
ATOM 917 C CA . LEU A 1 107 ? 6.009 5.407 -8.777 1.00 92.25 107 LEU A CA 1
ATOM 918 C C . LEU A 1 107 ? 6.190 4.231 -7.812 1.00 92.25 107 LEU A C 1
ATOM 920 O O . LEU A 1 107 ? 5.263 3.885 -7.087 1.00 92.25 107 LEU A O 1
ATOM 924 N N . LEU A 1 108 ? 7.384 3.642 -7.742 1.00 88.12 108 LEU A N 1
ATOM 925 C CA . LEU A 1 108 ? 7.678 2.527 -6.840 1.00 88.12 108 LEU A CA 1
ATOM 926 C C . LEU A 1 108 ? 7.564 2.887 -5.343 1.00 88.12 108 LEU A C 1
ATOM 928 O O . LEU A 1 108 ? 7.025 2.053 -4.618 1.00 88.12 108 LEU A O 1
ATOM 932 N N . PRO A 1 109 ? 7.963 4.084 -4.858 1.00 85.62 109 PRO A N 1
ATOM 933 C CA . PRO A 1 109 ? 7.811 4.440 -3.442 1.00 85.62 109 PRO A CA 1
ATOM 934 C C . PRO A 1 109 ? 6.354 4.608 -2.990 1.00 85.62 109 PRO A C 1
ATOM 936 O O . PRO A 1 109 ? 6.069 4.479 -1.806 1.00 85.62 109 PRO A O 1
ATOM 939 N N . HIS A 1 110 ? 5.439 4.906 -3.919 1.00 84.50 110 HIS A N 1
ATOM 940 C CA . HIS A 1 110 ? 4.030 5.184 -3.619 1.00 84.50 110 HIS A CA 1
ATOM 941 C C . HIS A 1 110 ? 3.101 4.013 -3.948 1.00 84.50 110 HIS A C 1
ATOM 943 O O . HIS A 1 110 ? 2.165 3.737 -3.203 1.00 84.50 110 HIS A O 1
ATOM 949 N N . PHE A 1 111 ? 3.355 3.324 -5.062 1.00 86.50 111 PHE A N 1
ATOM 950 C CA . PHE A 1 111 ? 2.500 2.254 -5.570 1.00 86.50 111 PHE A CA 1
ATOM 951 C C . PHE A 1 111 ? 3.151 0.879 -5.505 1.00 86.50 111 PHE A C 1
ATOM 953 O O . PHE A 1 111 ? 2.452 -0.102 -5.713 1.00 86.50 111 PHE A O 1
ATOM 960 N N . GLY A 1 112 ? 4.457 0.763 -5.236 1.00 84.00 112 GLY A N 1
ATOM 961 C CA . GLY A 1 112 ? 5.212 -0.481 -5.423 1.00 84.00 112 GLY A CA 1
ATOM 962 C C . GLY A 1 112 ? 4.591 -1.707 -4.751 1.00 84.00 112 GLY A C 1
ATOM 963 O O . GLY A 1 112 ? 4.556 -2.770 -5.364 1.00 84.00 112 GLY A O 1
ATOM 964 N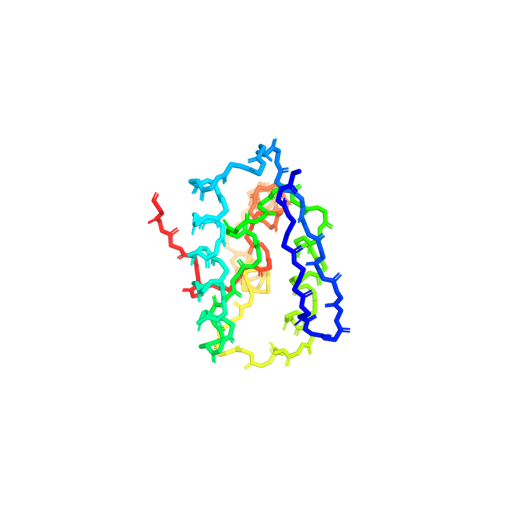 N . ASN A 1 113 ? 4.046 -1.538 -3.545 1.00 80.56 113 ASN A N 1
ATOM 965 C CA . ASN A 1 113 ? 3.368 -2.581 -2.769 1.00 80.56 113 ASN A CA 1
ATOM 966 C C . ASN A 1 113 ? 1.824 -2.519 -2.840 1.00 80.56 113 ASN A C 1
ATOM 968 O O . ASN A 1 113 ? 1.128 -3.190 -2.077 1.00 80.56 113 ASN A O 1
ATOM 972 N N . THR A 1 114 ? 1.269 -1.729 -3.752 1.00 81.69 114 THR A N 1
ATOM 973 C CA . THR A 1 114 ? -0.152 -1.742 -4.124 1.00 81.69 114 THR A CA 1
ATOM 974 C C . THR A 1 114 ? -0.356 -2.785 -5.222 1.00 81.69 114 THR A C 1
ATOM 976 O O . THR A 1 114 ? 0.518 -2.962 -6.078 1.00 81.69 114 THR A O 1
ATOM 979 N N . LEU A 1 115 ? -1.483 -3.503 -5.232 1.00 82.56 115 LEU A N 1
ATOM 980 C CA . LEU A 1 115 ? -1.799 -4.358 -6.380 1.00 82.56 115 LEU A CA 1
ATOM 981 C C . LEU A 1 115 ? -2.103 -3.510 -7.612 1.00 82.56 115 LEU A C 1
ATOM 983 O O . LEU A 1 115 ? -2.763 -2.482 -7.504 1.00 82.56 115 LEU A O 1
ATOM 987 N N . VAL A 1 116 ? -1.752 -3.991 -8.807 1.00 85.56 116 VAL A N 1
ATOM 988 C CA . VAL A 1 116 ? -2.138 -3.314 -10.061 1.00 85.56 116 VAL A CA 1
ATOM 989 C C . VAL A 1 116 ? -3.662 -3.135 -10.171 1.00 85.56 116 VAL A C 1
ATOM 991 O O . VAL A 1 116 ? -4.119 -2.118 -10.680 1.00 85.56 116 VAL A O 1
ATOM 994 N N . SER A 1 117 ? -4.454 -4.072 -9.637 1.00 82.94 117 SER A N 1
ATOM 995 C CA . SER A 1 117 ? -5.924 -3.988 -9.589 1.00 82.94 117 SER A CA 1
ATOM 996 C C . SER A 1 117 ? -6.483 -2.971 -8.587 1.00 82.94 117 SER A C 1
ATOM 998 O O . SER A 1 117 ? -7.662 -2.642 -8.661 1.00 82.94 117 SER A O 1
ATOM 1000 N N . GLU A 1 118 ? -5.676 -2.520 -7.625 1.00 80.38 118 GLU A N 1
ATOM 1001 C CA . GLU A 1 118 ? -6.053 -1.528 -6.607 1.00 80.38 118 GLU A CA 1
ATOM 1002 C C . GLU A 1 118 ? -5.665 -0.095 -7.038 1.00 80.38 118 GLU A C 1
ATOM 1004 O O . GLU A 1 118 ? -6.025 0.867 -6.364 1.00 80.38 118 GLU A O 1
ATOM 1009 N N . VAL A 1 119 ? -4.954 0.075 -8.164 1.00 83.44 119 VAL A N 1
ATOM 1010 C CA . VAL A 1 119 ? -4.596 1.397 -8.703 1.00 83.44 119 VAL A CA 1
ATOM 1011 C C . VAL A 1 119 ? -5.805 2.019 -9.405 1.00 83.44 119 VAL A C 1
ATOM 1013 O O . VAL A 1 119 ? -6.131 1.674 -10.541 1.00 83.44 119 VAL A O 1
ATOM 1016 N N . SER A 1 120 ? -6.448 2.974 -8.738 1.00 78.81 120 SER A N 1
ATOM 1017 C CA . SER A 1 120 ? -7.543 3.786 -9.273 1.00 78.81 120 SER A CA 1
ATOM 1018 C C . SER A 1 120 ? -7.176 5.273 -9.319 1.00 78.81 120 SER A C 1
ATOM 1020 O O . SER A 1 120 ? -6.280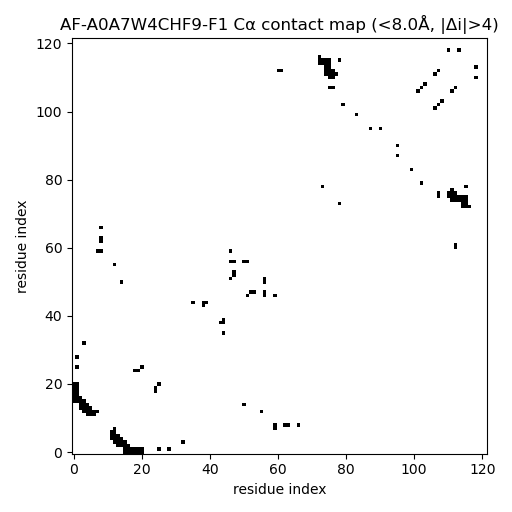 5.740 -8.615 1.00 78.81 120 SER A O 1
ATOM 1022 N N . LEU A 1 121 ? -7.879 6.030 -10.166 1.00 73.81 121 LEU A N 1
ATOM 1023 C CA . LEU A 1 121 ? -7.893 7.489 -10.089 1.00 73.81 121 LEU A CA 1
ATOM 1024 C C . LEU A 1 121 ? -8.902 7.887 -9.003 1.00 73.81 121 LEU A C 1
ATOM 1026 O O . LEU A 1 121 ? -10.097 7.636 -9.169 1.00 73.81 121 LEU A O 1
ATOM 1030 N N . SER A 1 122 ? -8.403 8.458 -7.906 1.00 53.88 122 SER A N 1
ATOM 1031 C CA . SER A 1 122 ? -9.185 9.029 -6.798 1.00 53.88 122 SER A CA 1
ATOM 1032 C C . SER A 1 122 ? -9.617 10.465 -7.081 1.00 53.88 122 SER A C 1
ATOM 1034 O O . SER A 1 122 ? -8.699 11.253 -7.414 1.00 53.88 122 SER A O 1
#

Mean predicted aligned error: 7.58 Å

Sequence (122 aa):
RIQFDLHLYGQRFREGTKQMATPKNVRLAQATLKQMNAEIDLGTFQYRDYFPNSKKVDLFESLQRQKYPDRLYPFFNDFANQWYERQKGNWKSSYQGVVRNTLEHYLLPHFGNTLVSEVSLS

Solvent-accessible surface area (backbone atoms only — not comparable to full-atom values): 7277 Å² total; per-residue (Å²): 96,48,67,50,78,45,80,54,95,92,40,79,52,70,48,77,50,93,49,69,71,41,74,69,51,47,53,50,52,52,52,50,51,54,51,51,49,54,27,52,76,69,72,68,59,57,69,44,83,82,40,69,87,44,92,53,38,69,56,54,42,53,48,50,44,70,76,45,72,82,46,98,52,56,37,30,40,63,48,51,52,54,50,47,68,70,48,42,83,85,45,57,70,71,54,40,53,50,56,50,51,49,38,64,74,61,42,40,80,75,38,22,80,36,40,55,85,71,71,72,93,129